Protein AF-A0A9D7U5E5-F1 (afdb_monomer_lite)

Sequence (148 aa):
MKTIIEINSKIRENYKTVDAVDGIAKMYFNAHEKKNQLGIYARNKIEPFLPDDNYDIQVAHIINGGRANNDSKFGEMTFTVEMIVISKFVKFYHILDLLNRMNIKAQEFDYNTQSVLKKIGAIEDYPELEAYSISYQFTARPGDFKNC

Secondary structure (DSSP, 8-state):
-HHHHHHHHHHHHHS-EEEEEEEEEEEEEETTTTEEEEEEEETTEEEE----SS-SEEEEEEEEEEEESSS-TTS-EEEEEEEEEEESS--HHHHHHHHHHTT--EEEEE--HHHHHHHHT--S--TT-EEEEEEEEEEE-GGGGTT-

Foldseek 3Di:
DVVLVVLVVLCVVPWFEDELPVFAWDWDQDPVVRDIAIFRDDPNDTDQPADDDPIQKYKHKHFPDWDFPDPDPFGKTKTKIKMKMKGQPDDPVNSVVSCVVVVWDKDWDFFPQVVSCVVRPNDDDDPRMTIGIMITIDIDTPVVPVVD

Structure (mmCIF, N/CA/C/O backbone):
data_AF-A0A9D7U5E5-F1
#
_entry.id   AF-A0A9D7U5E5-F1
#
loop_
_atom_site.group_PDB
_atom_site.id
_atom_site.type_symbol
_atom_site.label_atom_id
_atom_site.label_alt_id
_atom_site.label_comp_id
_atom_site.label_asym_id
_atom_site.label_entity_id
_atom_s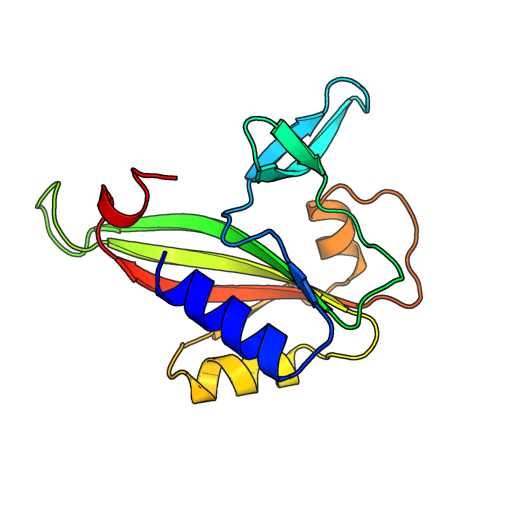ite.label_seq_id
_atom_site.pdbx_PDB_ins_code
_atom_site.Cartn_x
_atom_site.Cartn_y
_atom_site.Cartn_z
_atom_site.occupancy
_atom_site.B_iso_or_equiv
_atom_site.auth_seq_id
_atom_site.auth_comp_id
_atom_site.auth_asym_id
_atom_site.auth_atom_id
_atom_site.pdbx_PDB_model_num
ATOM 1 N N . MET A 1 1 ? 7.780 -6.889 -10.261 1.00 68.94 1 MET A N 1
ATOM 2 C CA . MET A 1 1 ? 6.392 -7.353 -10.037 1.00 68.94 1 MET A CA 1
ATOM 3 C C . MET A 1 1 ? 6.289 -8.563 -9.105 1.00 68.94 1 MET A C 1
ATOM 5 O O . MET A 1 1 ? 5.481 -8.515 -8.191 1.00 68.94 1 MET A O 1
ATOM 9 N N . LYS A 1 2 ? 7.114 -9.614 -9.272 1.00 77.00 2 LYS A N 1
ATOM 10 C CA . LYS A 1 2 ? 7.060 -10.845 -8.452 1.00 77.00 2 LYS A CA 1
ATOM 11 C C . LYS A 1 2 ? 6.958 -10.596 -6.936 1.00 77.00 2 LYS A C 1
ATOM 13 O O . LYS A 1 2 ? 6.069 -11.145 -6.307 1.00 77.00 2 LYS A O 1
ATOM 18 N N . THR A 1 3 ? 7.775 -9.697 -6.383 1.00 83.94 3 THR A N 1
ATOM 19 C CA . THR A 1 3 ? 7.733 -9.345 -4.952 1.00 83.94 3 THR A CA 1
ATOM 20 C C . THR A 1 3 ? 6.408 -8.708 -4.517 1.00 83.94 3 THR A C 1
ATOM 22 O O . THR A 1 3 ? 5.904 -9.044 -3.457 1.00 83.94 3 THR A O 1
ATOM 25 N N . ILE A 1 4 ? 5.811 -7.823 -5.327 1.00 85.19 4 ILE A N 1
ATOM 26 C CA . ILE A 1 4 ? 4.497 -7.212 -5.031 1.00 85.19 4 ILE A CA 1
ATOM 27 C C . ILE A 1 4 ? 3.405 -8.291 -5.009 1.00 85.19 4 ILE A C 1
ATOM 29 O O . ILE A 1 4 ? 2.617 -8.349 -4.070 1.00 85.19 4 ILE A O 1
ATOM 33 N N . ILE A 1 5 ? 3.407 -9.184 -6.006 1.00 84.12 5 ILE A N 1
ATOM 34 C CA . ILE A 1 5 ? 2.459 -10.308 -6.091 1.00 84.12 5 ILE A CA 1
ATOM 35 C C . ILE A 1 5 ? 2.616 -11.237 -4.878 1.00 84.12 5 ILE A C 1
ATOM 37 O O . ILE A 1 5 ? 1.625 -11.634 -4.269 1.00 84.12 5 ILE A O 1
ATOM 41 N N . GLU A 1 6 ? 3.854 -11.557 -4.491 1.00 87.06 6 GLU A N 1
ATOM 42 C CA . GLU A 1 6 ? 4.147 -12.380 -3.313 1.00 87.06 6 GLU A CA 1
ATOM 43 C C . GLU A 1 6 ? 3.669 -11.717 -2.014 1.00 87.06 6 GLU A C 1
ATOM 45 O O . GLU A 1 6 ? 3.078 -12.401 -1.177 1.00 87.06 6 GLU A O 1
ATOM 50 N N . ILE A 1 7 ? 3.860 -10.400 -1.854 1.00 89.31 7 ILE A N 1
ATOM 51 C CA . ILE A 1 7 ? 3.348 -9.650 -0.694 1.00 89.31 7 ILE A CA 1
ATOM 52 C C . ILE A 1 7 ? 1.821 -9.743 -0.657 1.00 89.31 7 ILE A C 1
ATOM 54 O O . ILE A 1 7 ? 1.264 -10.177 0.349 1.00 89.31 7 ILE A O 1
ATOM 58 N N . ASN A 1 8 ? 1.139 -9.420 -1.760 1.00 88.31 8 ASN A N 1
ATOM 59 C CA . ASN A 1 8 ? -0.324 -9.481 -1.827 1.00 88.31 8 ASN A CA 1
ATOM 60 C C . ASN A 1 8 ? -0.855 -10.896 -1.561 1.00 88.31 8 ASN A C 1
ATOM 62 O O . ASN A 1 8 ? -1.877 -11.061 -0.898 1.00 88.31 8 ASN A O 1
ATOM 66 N N . SER A 1 9 ? -0.166 -11.935 -2.046 1.00 87.06 9 SER A N 1
ATOM 67 C CA . SER A 1 9 ? -0.506 -13.331 -1.744 1.00 87.06 9 SER A CA 1
ATOM 68 C C . SER A 1 9 ? -0.386 -13.626 -0.251 1.00 87.06 9 SER A C 1
ATOM 70 O O . SER A 1 9 ? -1.285 -14.227 0.330 1.00 87.06 9 SER A O 1
ATOM 72 N N . LYS A 1 10 ? 0.692 -13.180 0.403 1.00 89.94 10 LYS A N 1
ATOM 73 C CA . LYS A 1 10 ? 0.886 -13.415 1.838 1.00 89.94 10 LYS A CA 1
ATOM 74 C C . LYS A 1 10 ? -0.107 -12.656 2.704 1.00 89.94 10 LYS A C 1
ATOM 76 O O . LYS A 1 10 ? -0.564 -13.201 3.704 1.00 89.94 10 LYS A O 1
ATOM 81 N N . ILE A 1 11 ? -0.493 -11.446 2.317 1.00 89.31 11 ILE A N 1
ATOM 82 C CA . ILE A 1 11 ? -1.540 -10.700 3.023 1.00 89.31 11 ILE A CA 1
ATOM 83 C C . ILE A 1 11 ? -2.887 -11.432 2.886 1.00 89.31 11 ILE A C 1
ATOM 85 O O . ILE A 1 11 ? -3.565 -11.625 3.892 1.00 89.31 11 ILE A O 1
ATOM 89 N N . ARG A 1 12 ? -3.218 -11.950 1.693 1.00 87.19 12 ARG A N 1
ATOM 90 C CA . ARG A 1 12 ? -4.419 -12.776 1.438 1.00 87.19 12 ARG A CA 1
ATOM 91 C C . ARG A 1 12 ? -4.483 -14.070 2.242 1.00 87.19 12 ARG A C 1
ATOM 93 O O . ARG A 1 12 ? -5.566 -14.511 2.606 1.00 87.19 12 ARG A O 1
ATOM 100 N N . GLU A 1 13 ? -3.339 -14.684 2.520 1.00 88.81 13 GLU A N 1
ATOM 101 C CA . GLU A 1 13 ? -3.275 -15.876 3.374 1.00 88.81 13 GLU A CA 1
ATOM 102 C C . GLU A 1 13 ? -3.608 -15.570 4.847 1.00 88.81 13 GLU A C 1
ATOM 104 O O . GLU A 1 13 ? -4.012 -16.477 5.571 1.00 88.81 13 GLU A O 1
ATOM 109 N N . ASN A 1 14 ? -3.432 -14.321 5.300 1.00 86.94 14 ASN A N 1
ATOM 110 C CA . ASN A 1 14 ? -3.569 -13.938 6.712 1.00 86.94 14 ASN A CA 1
ATOM 111 C C . ASN A 1 14 ? -4.822 -13.098 7.012 1.00 86.94 14 ASN A C 1
ATOM 113 O O . ASN A 1 14 ? -5.255 -13.069 8.163 1.00 86.94 14 ASN A O 1
ATOM 117 N N . TYR A 1 15 ? -5.398 -12.417 6.016 1.00 85.88 15 TYR A N 1
ATOM 118 C CA . TYR A 1 15 ? -6.470 -11.434 6.205 1.00 85.88 15 TYR A CA 1
ATOM 119 C C . TYR A 1 15 ? -7.495 -11.481 5.069 1.00 85.88 15 TYR A C 1
ATOM 121 O O . TYR A 1 15 ? -7.162 -11.827 3.935 1.00 85.88 15 TYR A O 1
ATOM 129 N N . LYS A 1 16 ? -8.738 -11.056 5.335 1.00 82.94 16 LYS A N 1
ATOM 130 C CA . LYS A 1 16 ? -9.715 -10.802 4.271 1.00 82.94 16 LYS A CA 1
ATOM 131 C C . LYS A 1 16 ? -9.347 -9.499 3.559 1.00 82.94 16 LYS A C 1
ATOM 133 O O . LYS A 1 16 ? -9.502 -8.416 4.126 1.00 82.94 16 LYS A O 1
ATOM 138 N N . THR A 1 17 ? -8.867 -9.596 2.321 1.00 71.38 17 THR A N 1
ATOM 139 C CA . THR A 1 17 ? -8.345 -8.440 1.580 1.00 71.38 17 THR A CA 1
ATOM 140 C C . THR A 1 17 ? -9.270 -7.960 0.468 1.00 71.38 17 THR A C 1
ATOM 142 O O . THR A 1 17 ? -9.871 -8.772 -0.235 1.00 71.38 17 THR A O 1
ATOM 145 N N . VAL A 1 18 ? -9.262 -6.653 0.219 1.00 68.06 18 VAL A N 1
ATOM 146 C CA . VAL A 1 18 ? -9.583 -6.075 -1.094 1.00 68.06 18 VAL A CA 1
ATOM 147 C C . VAL A 1 18 ? -8.295 -5.413 -1.568 1.00 68.06 18 VAL A C 1
ATOM 149 O O . VAL A 1 18 ? -7.901 -4.377 -1.056 1.00 68.06 18 VAL A O 1
ATOM 152 N N . ASP A 1 19 ? -7.534 -6.049 -2.447 1.00 63.19 19 ASP A N 1
ATOM 153 C CA . ASP A 1 19 ? -6.299 -5.465 -2.962 1.00 63.19 19 ASP A CA 1
ATOM 154 C C . ASP A 1 19 ? -6.499 -4.869 -4.354 1.00 63.19 19 ASP A C 1
ATOM 156 O O . ASP A 1 19 ? -7.391 -5.242 -5.121 1.00 63.19 19 ASP A O 1
ATOM 160 N N . ALA A 1 20 ? -5.619 -3.929 -4.692 1.00 56.06 20 ALA A N 1
ATOM 161 C CA . ALA A 1 20 ? -5.346 -3.583 -6.073 1.00 56.06 20 ALA A CA 1
ATOM 162 C C . ALA A 1 20 ? -4.805 -4.829 -6.793 1.00 56.06 20 ALA A C 1
ATOM 164 O O . ALA A 1 20 ? -3.605 -5.090 -6.737 1.00 56.06 20 ALA A O 1
ATOM 165 N N . VAL A 1 21 ? -5.696 -5.614 -7.407 1.00 53.66 21 VAL A N 1
ATOM 166 C CA . VAL A 1 21 ? -5.410 -6.847 -8.166 1.00 53.66 21 VAL A CA 1
ATOM 167 C C . VAL A 1 21 ? -4.065 -6.753 -8.889 1.00 53.66 21 VAL A C 1
ATOM 169 O O . VAL A 1 21 ? -3.965 -6.011 -9.860 1.00 53.66 21 VAL A O 1
ATOM 172 N N . ASP A 1 22 ? -3.045 -7.465 -8.391 1.00 55.81 22 ASP A N 1
ATOM 173 C CA . ASP A 1 22 ? -1.677 -7.590 -8.937 1.00 55.81 22 ASP A CA 1
ATOM 174 C C . ASP A 1 22 ? -1.029 -6.288 -9.491 1.00 55.81 22 ASP A C 1
ATOM 176 O O . ASP A 1 22 ? -0.075 -6.335 -10.273 1.00 55.81 22 ASP A O 1
ATOM 180 N N . GLY A 1 23 ? -1.536 -5.114 -9.099 1.00 61.56 23 GLY A N 1
ATOM 181 C CA . GLY A 1 23 ? -1.400 -3.871 -9.855 1.00 61.56 23 GLY A CA 1
ATOM 182 C C . GLY A 1 23 ? -0.643 -2.783 -9.101 1.00 61.56 23 GLY A C 1
ATOM 183 O O . GLY A 1 23 ? -0.684 -2.689 -7.876 1.00 61.56 23 GLY A O 1
ATOM 184 N N . ILE A 1 24 ? 0.050 -1.925 -9.853 1.00 76.56 24 ILE A N 1
ATOM 185 C CA . ILE A 1 24 ? 0.733 -0.742 -9.316 1.00 76.56 24 ILE A CA 1
ATOM 186 C C . ILE A 1 24 ? -0.235 0.439 -9.367 1.00 76.56 24 ILE A C 1
ATOM 188 O O . ILE A 1 24 ? -0.741 0.796 -10.433 1.00 76.56 24 ILE A O 1
ATOM 192 N N . ALA A 1 25 ? -0.456 1.071 -8.222 1.00 85.38 25 ALA A N 1
ATOM 193 C CA . ALA A 1 25 ? -1.260 2.271 -8.117 1.00 85.38 25 ALA A CA 1
ATOM 194 C C . ALA A 1 25 ? -0.467 3.509 -8.568 1.00 85.38 25 ALA A C 1
ATOM 196 O O . ALA A 1 25 ? 0.748 3.610 -8.367 1.00 85.38 25 ALA A O 1
ATOM 197 N N . LYS A 1 26 ? -1.161 4.484 -9.162 1.00 86.00 26 LYS A N 1
ATOM 198 C CA . LYS A 1 26 ? -0.607 5.823 -9.420 1.00 86.00 26 LYS A CA 1
ATOM 199 C C . LYS A 1 26 ? -1.624 6.897 -9.099 1.00 86.00 26 LYS A C 1
ATOM 201 O O . LYS A 1 26 ? -2.829 6.692 -9.213 1.00 86.00 26 LYS A O 1
ATOM 206 N N . MET A 1 27 ? -1.104 8.072 -8.774 1.00 86.25 27 MET A N 1
ATOM 207 C CA . MET A 1 27 ? -1.917 9.275 -8.712 1.00 86.25 27 MET A CA 1
ATOM 208 C C . MET A 1 27 ? -2.407 9.646 -10.113 1.00 86.25 27 MET A C 1
ATOM 210 O O . MET A 1 27 ? -1.635 9.630 -11.075 1.00 86.25 27 MET A O 1
ATOM 214 N N . TYR A 1 28 ? -3.680 10.003 -10.217 1.00 85.19 28 TYR A N 1
ATOM 215 C CA . TYR A 1 28 ? -4.287 10.558 -11.421 1.00 85.19 28 TYR A CA 1
ATOM 216 C C . TYR A 1 28 ? -5.198 11.729 -11.048 1.00 85.19 28 TYR A C 1
ATOM 218 O O . TYR A 1 28 ? -5.661 11.836 -9.912 1.00 85.19 28 TYR A O 1
ATOM 226 N N . PHE A 1 29 ? -5.452 12.617 -12.007 1.00 85.31 29 PHE A N 1
ATOM 227 C CA . PHE A 1 29 ? -6.403 13.706 -11.822 1.00 85.31 29 PHE A CA 1
ATOM 228 C C . PHE A 1 29 ? -7.804 13.236 -12.221 1.00 85.31 29 PHE A C 1
ATOM 230 O O . PHE A 1 29 ? -8.060 12.954 -13.394 1.00 85.31 29 PHE A O 1
ATOM 237 N N . ASN A 1 30 ? -8.717 13.165 -11.256 1.00 83.69 30 ASN A N 1
ATOM 238 C CA . ASN A 1 30 ? -10.125 12.917 -11.521 1.00 83.69 30 ASN A CA 1
ATOM 239 C C . ASN A 1 30 ? -10.780 14.232 -11.962 1.00 83.69 30 ASN A C 1
ATOM 241 O O . ASN A 1 30 ? -11.017 15.128 -11.152 1.00 83.69 30 ASN A O 1
ATOM 245 N N . ALA A 1 31 ? -11.079 14.349 -13.257 1.00 84.38 31 ALA A N 1
ATOM 246 C CA . ALA A 1 31 ? -11.680 15.553 -13.827 1.00 84.38 31 ALA A CA 1
ATOM 247 C C . ALA A 1 31 ? -13.115 15.816 -13.335 1.00 84.38 31 ALA A C 1
ATOM 249 O O . ALA A 1 31 ? -13.537 16.972 -13.304 1.00 84.38 31 ALA A O 1
ATOM 250 N N . HIS A 1 32 ? -13.851 14.771 -12.942 1.00 83.75 32 HIS A N 1
ATOM 251 C CA . HIS A 1 32 ? -15.212 14.904 -12.424 1.00 83.75 32 HIS A CA 1
ATOM 252 C C . HIS A 1 32 ? -15.205 15.528 -11.026 1.00 83.75 32 HIS A C 1
ATOM 254 O O . HIS A 1 32 ? -15.902 16.508 -10.776 1.00 83.75 32 HIS A O 1
ATOM 260 N N . GLU A 1 33 ? -14.345 15.016 -10.146 1.00 82.25 33 GLU A N 1
ATOM 261 C CA . GLU A 1 33 ? -14.217 15.499 -8.767 1.00 82.25 33 GLU A CA 1
ATOM 262 C C . GLU A 1 33 ? -13.217 16.661 -8.619 1.00 82.25 33 GLU A C 1
ATOM 264 O O . GLU A 1 33 ? -13.077 17.231 -7.539 1.00 82.25 33 GLU A O 1
ATOM 269 N N . LYS A 1 34 ? -12.520 17.026 -9.705 1.00 86.31 34 LYS A N 1
ATOM 270 C CA . LYS A 1 34 ? -11.502 18.090 -9.787 1.00 86.31 34 LYS A CA 1
ATOM 271 C C . LYS A 1 34 ? -10.391 17.974 -8.733 1.00 86.31 34 LYS A C 1
ATOM 273 O O . LYS A 1 34 ? -9.919 18.983 -8.209 1.00 86.31 34 LYS A O 1
ATOM 278 N N . LYS A 1 35 ? -9.942 16.752 -8.443 1.00 84.38 35 LYS A N 1
ATOM 279 C CA . LYS A 1 35 ? -8.872 16.474 -7.470 1.00 84.38 35 LYS A CA 1
ATOM 280 C C . LYS A 1 35 ? -7.964 15.335 -7.923 1.00 84.38 35 LYS A C 1
ATOM 282 O O . LYS A 1 35 ? -8.334 14.524 -8.769 1.00 84.38 35 LYS A O 1
ATOM 287 N N . ASN A 1 36 ? -6.774 15.272 -7.332 1.00 85.56 36 ASN A N 1
ATOM 288 C CA . ASN A 1 36 ? -5.885 14.124 -7.485 1.00 85.56 36 ASN A CA 1
ATOM 289 C C . ASN A 1 36 ? -6.348 12.980 -6.580 1.00 85.56 36 ASN A C 1
ATOM 291 O O . ASN A 1 36 ? -6.693 13.212 -5.422 1.00 85.56 36 ASN A O 1
ATOM 295 N N . GLN A 1 37 ? -6.336 11.760 -7.106 1.00 89.12 37 GLN A N 1
ATOM 296 C CA . GLN A 1 37 ? -6.693 10.545 -6.379 1.00 89.12 37 GLN A CA 1
ATOM 297 C C . GLN A 1 37 ? -5.709 9.434 -6.693 1.00 89.12 37 GLN A C 1
ATOM 299 O O . GLN A 1 37 ? -5.117 9.407 -7.777 1.00 89.12 37 GLN A O 1
ATOM 304 N N . LEU A 1 38 ? -5.555 8.503 -5.755 1.00 88.75 38 LEU A N 1
ATOM 305 C CA . LEU A 1 38 ? -4.875 7.256 -6.048 1.00 88.75 38 LEU A CA 1
ATOM 306 C C . LEU A 1 38 ? -5.810 6.375 -6.879 1.00 88.75 38 LEU A C 1
ATOM 308 O O . LEU A 1 38 ? -6.988 6.227 -6.558 1.00 88.75 38 LEU A O 1
ATOM 312 N N . GLY A 1 39 ? -5.293 5.823 -7.971 1.00 86.19 39 GLY A N 1
ATOM 313 C CA . GLY A 1 39 ? -6.043 4.960 -8.870 1.00 86.19 39 GLY A CA 1
ATOM 314 C C . GLY A 1 39 ? -5.318 3.654 -9.141 1.00 86.19 39 GLY A C 1
ATOM 315 O O . GLY A 1 39 ? -4.086 3.619 -9.238 1.00 86.19 39 GLY A O 1
ATOM 316 N N . ILE A 1 40 ? -6.101 2.592 -9.293 1.00 83.12 40 ILE A N 1
ATOM 317 C CA . ILE A 1 40 ? -5.644 1.264 -9.687 1.00 83.12 40 ILE A CA 1
ATOM 318 C C . ILE A 1 40 ? -5.987 1.069 -11.159 1.00 83.12 40 ILE A C 1
ATOM 320 O O . ILE A 1 40 ? -7.125 1.280 -11.580 1.00 83.12 40 ILE A O 1
ATOM 324 N N . TYR A 1 41 ? -4.992 0.674 -11.950 1.00 75.19 41 TYR A N 1
ATOM 325 C CA . TYR A 1 41 ? -5.189 0.357 -13.359 1.00 75.19 41 TYR A CA 1
ATOM 326 C C . TYR A 1 41 ? -5.664 -1.086 -13.475 1.00 75.19 41 TY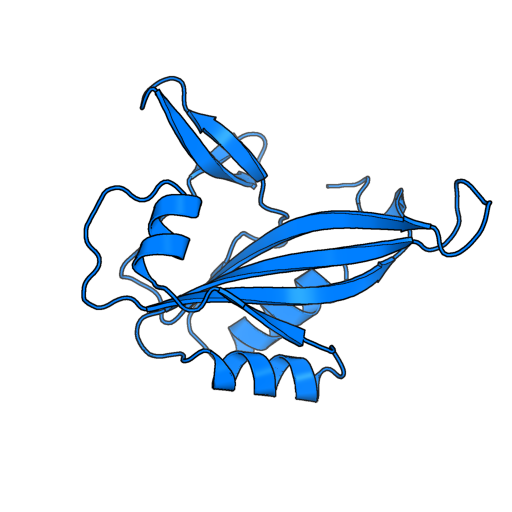R A C 1
ATOM 328 O O . TYR A 1 41 ? -4.896 -2.015 -13.242 1.00 75.19 41 TYR A O 1
ATOM 336 N N . ALA A 1 42 ? -6.922 -1.270 -13.859 1.00 70.00 42 ALA A N 1
ATOM 337 C CA . ALA A 1 42 ? -7.501 -2.583 -14.096 1.00 70.00 42 ALA A CA 1
ATOM 338 C C . ALA A 1 42 ? -8.370 -2.545 -15.355 1.00 70.00 42 ALA A C 1
ATOM 340 O O . ALA A 1 42 ? -9.191 -1.649 -15.539 1.00 70.00 42 ALA A O 1
ATOM 341 N N . ARG A 1 43 ? -8.202 -3.533 -16.245 1.00 67.44 43 ARG A N 1
ATOM 342 C CA . ARG A 1 43 ? -9.074 -3.737 -17.423 1.00 67.44 43 ARG A CA 1
ATOM 343 C C . ARG A 1 43 ? -9.276 -2.467 -18.277 1.00 67.44 43 ARG A C 1
ATOM 345 O O . ARG A 1 43 ? -10.395 -2.168 -18.692 1.00 67.44 43 ARG A O 1
ATOM 352 N N . ASN A 1 44 ? -8.198 -1.724 -18.543 1.00 70.31 44 ASN A N 1
ATOM 353 C CA . ASN A 1 44 ? -8.199 -0.455 -19.294 1.00 70.31 44 ASN A CA 1
ATOM 354 C C . ASN A 1 44 ? -9.016 0.685 -18.657 1.00 70.31 44 ASN A C 1
ATOM 356 O O . ASN A 1 44 ? -9.400 1.632 -19.344 1.00 70.31 44 ASN A O 1
ATOM 360 N N . LYS A 1 45 ? -9.285 0.613 -17.352 1.00 75.75 45 LYS A N 1
ATOM 361 C CA . LYS A 1 45 ? -9.917 1.677 -16.570 1.00 75.75 45 LYS A CA 1
ATOM 362 C C . LYS A 1 45 ? -9.064 1.999 -15.348 1.00 75.75 45 LYS A C 1
ATOM 364 O O . LYS A 1 45 ? -8.291 1.166 -14.880 1.00 75.75 45 LYS A O 1
ATOM 369 N N . ILE A 1 46 ? -9.197 3.233 -14.871 1.00 79.25 46 ILE A N 1
ATOM 370 C CA . ILE A 1 46 ? -8.637 3.658 -13.591 1.00 79.25 46 ILE A CA 1
ATOM 371 C C . ILE A 1 46 ? -9.787 3.650 -12.593 1.00 79.25 46 ILE A C 1
ATOM 373 O O . ILE A 1 46 ? -10.748 4.399 -12.762 1.00 79.25 46 ILE A O 1
ATOM 377 N N . GLU A 1 47 ? -9.688 2.796 -11.582 1.00 82.38 47 GLU A N 1
ATOM 378 C CA . GLU A 1 47 ? -10.638 2.750 -10.473 1.00 82.38 47 GLU A CA 1
ATOM 379 C C . GLU A 1 47 ? -10.032 3.488 -9.268 1.00 82.38 47 GLU A C 1
ATOM 381 O O . GLU A 1 47 ? -8.860 3.257 -8.951 1.00 82.38 47 GLU A O 1
ATOM 386 N N . PRO A 1 48 ? -10.766 4.413 -8.618 1.00 83.00 48 PRO A N 1
ATOM 387 C CA . PRO A 1 48 ? -10.289 5.073 -7.407 1.00 83.00 48 PRO A CA 1
ATOM 388 C C . PRO A 1 48 ? -9.945 4.050 -6.317 1.00 83.00 48 PRO A C 1
ATOM 390 O O . PRO A 1 48 ? -10.737 3.155 -6.036 1.00 83.00 48 PRO A O 1
ATOM 393 N N . PHE A 1 49 ? -8.791 4.209 -5.670 1.00 86.19 49 PHE A N 1
ATOM 394 C CA . PHE A 1 49 ? -8.472 3.474 -4.450 1.00 86.19 49 PHE A CA 1
ATOM 395 C C . PHE A 1 49 ? -9.066 4.221 -3.261 1.00 86.19 49 PHE A C 1
ATOM 397 O O . PHE A 1 49 ? -8.488 5.191 -2.766 1.00 86.19 49 PHE A O 1
ATOM 404 N N . LEU A 1 50 ? -10.258 3.795 -2.857 1.00 80.38 50 LEU A N 1
ATOM 405 C CA . LEU A 1 50 ? -10.997 4.357 -1.736 1.00 80.38 50 LEU A CA 1
ATOM 406 C C . LEU A 1 50 ? -11.191 3.293 -0.656 1.00 80.38 50 LEU A C 1
ATOM 408 O O . LEU A 1 50 ? -11.301 2.108 -0.994 1.00 80.38 50 LEU A O 1
ATOM 412 N N . PRO A 1 51 ? -11.276 3.713 0.617 1.00 79.56 51 PRO A N 1
ATOM 413 C CA . PRO A 1 51 ? -11.684 2.811 1.669 1.00 79.56 51 PRO A CA 1
ATOM 414 C C . PRO A 1 51 ? -13.062 2.204 1.389 1.00 79.56 51 PRO A C 1
ATOM 416 O O . PRO A 1 51 ? -13.970 2.879 0.917 1.00 79.56 51 PRO A O 1
ATOM 419 N N . ASP A 1 52 ? -13.211 0.931 1.705 1.00 76.56 52 ASP A N 1
ATOM 420 C CA . ASP A 1 52 ? -14.447 0.148 1.647 1.00 76.56 52 ASP A CA 1
ATOM 421 C C . ASP A 1 52 ? -14.623 -0.571 3.006 1.00 76.56 52 ASP A C 1
ATOM 423 O O . ASP A 1 52 ? -13.706 -0.751 3.804 1.00 76.56 52 ASP A O 1
ATOM 427 N N . ASP A 1 53 ? -15.847 -0.857 3.397 1.00 68.75 53 ASP A N 1
ATOM 428 C CA . ASP A 1 53 ? -16.157 -1.361 4.728 1.00 68.75 53 ASP A CA 1
ATOM 429 C C . ASP A 1 53 ? -16.166 -2.896 4.808 1.00 68.75 53 ASP A C 1
ATOM 431 O O . ASP A 1 53 ? -16.259 -3.451 5.908 1.00 68.75 53 ASP A O 1
ATOM 435 N N . ASN A 1 54 ? -16.009 -3.598 3.683 1.00 76.69 54 ASN A N 1
ATOM 436 C CA . ASN A 1 54 ? -16.190 -5.048 3.592 1.00 76.69 54 ASN A CA 1
ATOM 437 C C . ASN A 1 54 ? -14.921 -5.889 3.812 1.00 76.69 54 ASN A C 1
ATOM 439 O O . ASN A 1 54 ? -14.996 -7.123 3.727 1.00 76.69 54 ASN A O 1
ATOM 443 N N . TYR A 1 55 ? -13.774 -5.279 4.111 1.00 74.19 55 TYR A N 1
ATOM 444 C CA . TYR A 1 55 ? -12.484 -5.964 4.270 1.00 74.19 55 TYR A CA 1
ATOM 445 C C . TYR A 1 55 ? -11.840 -5.753 5.643 1.00 74.19 55 TYR A C 1
ATOM 447 O O . TYR A 1 55 ? -12.147 -4.803 6.364 1.00 74.19 55 TYR A O 1
ATOM 455 N N . ASP A 1 56 ? -10.885 -6.628 5.967 1.00 81.62 56 ASP A N 1
ATOM 456 C CA . ASP A 1 56 ? -10.001 -6.457 7.124 1.00 81.62 56 ASP A CA 1
ATOM 457 C C . ASP A 1 56 ? -8.847 -5.510 6.779 1.00 81.62 56 ASP A C 1
ATOM 459 O O . ASP A 1 56 ? -8.455 -4.675 7.598 1.00 81.62 56 ASP A O 1
ATOM 463 N N . ILE A 1 57 ? -8.327 -5.635 5.549 1.00 87.31 57 ILE A N 1
ATOM 464 C CA . ILE A 1 57 ? -7.237 -4.819 5.010 1.00 87.31 57 ILE A CA 1
ATOM 465 C C . ILE A 1 57 ? -7.370 -4.556 3.496 1.00 87.31 57 ILE A C 1
ATOM 467 O O . ILE A 1 57 ? -7.705 -5.442 2.710 1.00 87.31 57 ILE A O 1
ATOM 471 N N . GLN A 1 58 ? -7.041 -3.336 3.083 1.00 87.94 58 GLN A N 1
ATOM 472 C CA . GLN A 1 58 ? -6.811 -2.914 1.705 1.00 87.94 58 GLN A CA 1
ATOM 473 C C . GLN A 1 58 ? -5.359 -2.497 1.526 1.00 87.94 58 GLN A C 1
ATOM 475 O O . GLN A 1 58 ? -4.782 -1.838 2.395 1.00 87.94 58 GLN A O 1
ATOM 480 N N . VAL A 1 59 ? -4.782 -2.842 0.375 1.00 89.19 59 VAL A N 1
ATOM 481 C CA . VAL A 1 59 ? -3.386 -2.529 0.063 1.00 89.19 59 VAL A CA 1
ATOM 482 C C . VAL A 1 59 ? -3.242 -2.032 -1.371 1.00 89.19 59 VAL A C 1
ATOM 484 O O . VAL A 1 59 ? -3.796 -2.616 -2.305 1.00 89.19 59 VAL A O 1
ATOM 487 N N . ALA A 1 60 ? -2.447 -0.976 -1.539 1.00 89.81 60 ALA A N 1
ATOM 488 C CA . ALA A 1 60 ? -2.012 -0.458 -2.830 1.00 89.81 60 ALA A CA 1
ATOM 489 C C . ALA A 1 60 ? -0.500 -0.197 -2.826 1.00 89.81 60 ALA A C 1
ATOM 491 O O . ALA A 1 60 ? 0.062 0.240 -1.824 1.00 89.81 60 ALA A O 1
ATOM 492 N N . HIS A 1 61 ? 0.158 -0.423 -3.966 1.00 89.38 61 HIS A N 1
ATOM 493 C CA . HIS A 1 61 ? 1.610 -0.269 -4.113 1.00 89.38 61 HIS A CA 1
ATOM 494 C C . HIS A 1 61 ? 1.941 0.825 -5.119 1.00 89.38 61 HIS A C 1
ATOM 496 O O . HIS A 1 61 ? 1.516 0.753 -6.269 1.00 89.38 61 HIS A O 1
ATOM 502 N N . ILE A 1 62 ? 2.735 1.811 -4.711 1.00 88.12 62 ILE A N 1
ATOM 503 C CA . ILE A 1 62 ? 3.165 2.942 -5.535 1.00 88.12 62 ILE A CA 1
ATOM 504 C C . ILE A 1 62 ? 4.671 2.836 -5.759 1.00 88.12 62 ILE A C 1
ATOM 506 O O . ILE A 1 62 ? 5.459 2.861 -4.815 1.00 88.12 62 ILE A O 1
ATOM 510 N N . ILE A 1 63 ? 5.099 2.746 -7.019 1.00 86.62 63 ILE A N 1
ATOM 511 C CA . ILE A 1 63 ? 6.528 2.766 -7.353 1.00 86.62 63 ILE A CA 1
ATOM 512 C C . ILE A 1 63 ? 6.999 4.220 -7.433 1.00 86.62 63 ILE A C 1
ATOM 514 O O . ILE A 1 63 ? 6.669 4.929 -8.382 1.00 86.62 63 ILE A O 1
ATOM 518 N N . ASN A 1 64 ? 7.805 4.642 -6.456 1.00 78.94 64 ASN A N 1
ATOM 519 C CA . ASN A 1 64 ? 8.287 6.023 -6.324 1.00 78.94 64 ASN A CA 1
ATOM 520 C C . ASN A 1 64 ? 9.620 6.281 -7.050 1.00 78.94 64 ASN A C 1
ATOM 522 O O . ASN A 1 64 ? 10.064 7.422 -7.154 1.00 78.94 64 ASN A O 1
ATOM 526 N N . GLY A 1 65 ? 10.266 5.241 -7.582 1.00 68.75 65 GLY A N 1
ATOM 527 C CA . GLY A 1 65 ? 11.467 5.381 -8.401 1.00 68.75 65 GLY A CA 1
ATOM 528 C C . GLY A 1 65 ? 12.259 4.087 -8.520 1.00 68.75 65 GLY A C 1
ATOM 529 O O . GLY A 1 65 ? 11.968 3.104 -7.839 1.00 68.75 65 GLY A O 1
ATOM 530 N N . GLY A 1 66 ? 13.273 4.098 -9.384 1.00 66.88 66 GLY A N 1
ATOM 531 C CA . GLY A 1 66 ? 14.214 2.996 -9.540 1.00 66.88 66 GLY A CA 1
ATOM 532 C C . GLY A 1 66 ? 15.629 3.521 -9.750 1.00 66.88 66 GLY A C 1
ATOM 533 O O . GLY A 1 66 ? 15.852 4.359 -10.625 1.00 66.88 66 GLY A O 1
ATOM 534 N N . ARG A 1 67 ? 16.586 3.043 -8.954 1.00 66.62 67 ARG A N 1
ATOM 535 C CA . ARG A 1 67 ? 18.009 3.337 -9.146 1.00 66.62 67 ARG A CA 1
ATOM 536 C C . ARG A 1 67 ? 18.647 2.178 -9.896 1.00 66.62 67 ARG A C 1
ATOM 538 O O . ARG A 1 67 ? 18.538 1.032 -9.466 1.00 66.62 67 ARG A O 1
ATOM 545 N N . ALA A 1 68 ? 19.294 2.475 -11.019 1.00 65.94 68 ALA A N 1
ATOM 546 C CA . ALA A 1 68 ? 20.083 1.478 -11.724 1.00 65.94 68 ALA A CA 1
ATOM 547 C C . ALA A 1 68 ? 21.280 1.081 -10.856 1.00 65.94 68 ALA A C 1
ATOM 549 O O . ALA A 1 68 ? 21.992 1.948 -10.343 1.00 65.94 68 ALA A O 1
ATOM 550 N N . ASN A 1 69 ? 21.488 -0.222 -10.690 1.00 65.12 69 ASN A N 1
ATOM 551 C CA . ASN A 1 69 ? 22.638 -0.731 -9.947 1.00 65.12 69 ASN A CA 1
ATOM 552 C C . ASN A 1 69 ? 23.919 -0.710 -10.813 1.00 65.12 69 ASN A C 1
ATOM 554 O O . ASN A 1 69 ? 25.021 -0.867 -10.289 1.00 65.12 69 ASN A O 1
ATOM 558 N N . ASN A 1 70 ? 23.783 -0.500 -12.133 1.00 63.66 70 ASN A N 1
ATOM 559 C CA . ASN A 1 70 ? 24.850 -0.561 -13.135 1.00 63.66 70 ASN A CA 1
ATOM 560 C C . ASN A 1 70 ? 24.552 0.430 -14.290 1.00 63.66 70 ASN A C 1
ATOM 562 O O . ASN A 1 70 ? 23.386 0.707 -14.562 1.00 63.66 70 ASN A O 1
ATOM 566 N N . ASP A 1 71 ? 25.562 0.854 -15.063 1.00 58.91 71 ASP A N 1
ATOM 567 C CA . ASP A 1 71 ? 25.412 1.733 -16.254 1.00 58.91 71 ASP A CA 1
ATOM 568 C C . ASP A 1 71 ? 24.685 1.080 -17.458 1.00 58.91 71 ASP A C 1
ATOM 570 O O . ASP A 1 71 ? 24.523 1.674 -18.527 1.00 58.91 71 ASP A O 1
ATOM 574 N N . SER A 1 72 ? 24.225 -0.164 -17.310 1.00 57.94 72 SER A N 1
ATOM 575 C CA . SER A 1 72 ? 23.494 -0.895 -18.345 1.00 57.94 72 SER A CA 1
ATOM 576 C C . SER A 1 72 ? 22.011 -0.515 -18.343 1.00 57.94 72 SER A C 1
ATOM 578 O O . SER A 1 72 ? 21.304 -0.755 -17.366 1.00 57.94 72 SER A O 1
ATOM 580 N N . LYS A 1 73 ? 21.497 -0.043 -19.490 1.00 56.75 73 LYS A N 1
ATOM 581 C CA . LYS A 1 73 ? 20.058 0.214 -19.736 1.00 56.75 73 LYS A CA 1
ATOM 582 C C . LYS A 1 73 ? 19.149 -1.020 -19.550 1.00 56.75 73 LYS A C 1
ATOM 584 O O . LYS A 1 73 ? 17.929 -0.876 -19.561 1.00 56.75 73 LYS A O 1
ATOM 589 N N . PHE A 1 74 ? 19.727 -2.213 -19.390 1.00 59.19 74 PHE A N 1
ATOM 590 C CA . PHE A 1 74 ? 19.030 -3.486 -19.166 1.00 59.19 74 PHE A CA 1
ATOM 591 C C . PHE A 1 74 ? 19.387 -4.138 -17.821 1.00 59.19 74 PHE A C 1
ATOM 593 O O . PHE A 1 74 ? 19.007 -5.282 -17.571 1.00 59.19 74 PHE A O 1
ATOM 600 N N . GLY A 1 75 ? 20.151 -3.434 -16.982 1.00 69.75 75 GLY A N 1
ATOM 601 C CA . GLY A 1 75 ? 20.548 -3.901 -15.664 1.00 69.75 75 GLY A CA 1
ATOM 602 C C . GLY A 1 75 ? 19.373 -3.987 -14.696 1.00 69.75 75 GLY A C 1
ATOM 603 O O . GLY A 1 75 ? 18.310 -3.395 -14.894 1.00 69.75 75 GLY A O 1
ATOM 604 N N . GLU A 1 76 ? 19.586 -4.745 -13.629 1.00 78.62 76 GLU A N 1
ATOM 605 C CA . GLU A 1 76 ? 18.691 -4.751 -12.485 1.00 78.62 76 GLU A CA 1
ATOM 606 C C . GLU A 1 76 ? 18.606 -3.352 -11.860 1.00 78.62 76 GLU A C 1
ATOM 608 O O . GLU A 1 76 ? 19.607 -2.647 -11.690 1.00 78.62 76 GLU A O 1
ATOM 613 N N . MET A 1 77 ? 17.383 -2.946 -11.536 1.00 81.56 77 MET A N 1
ATOM 614 C CA . MET A 1 77 ? 17.083 -1.685 -10.880 1.00 81.56 77 MET A CA 1
ATOM 615 C C . MET A 1 77 ? 16.520 -1.967 -9.494 1.00 81.56 77 MET A C 1
ATOM 617 O O . MET A 1 77 ? 15.656 -2.829 -9.326 1.00 81.56 77 MET A O 1
ATOM 621 N N . THR A 1 78 ? 16.999 -1.219 -8.507 1.00 85.19 78 THR A N 1
ATOM 622 C CA . THR A 1 78 ? 16.420 -1.215 -7.164 1.00 85.19 78 THR A CA 1
ATOM 623 C C . THR A 1 78 ? 15.255 -0.239 -7.156 1.00 85.19 78 THR A C 1
ATOM 625 O O . THR A 1 78 ? 15.463 0.966 -7.317 1.00 85.19 78 THR A O 1
ATOM 628 N N . PHE A 1 79 ? 14.039 -0.750 -6.993 1.00 85.62 79 PHE A N 1
ATOM 629 C CA . PHE A 1 79 ? 12.821 0.042 -6.899 1.00 85.62 79 PHE A CA 1
ATOM 630 C C . PHE A 1 79 ? 12.503 0.356 -5.445 1.00 85.62 79 PHE A C 1
ATOM 632 O O . PHE A 1 79 ? 12.532 -0.539 -4.603 1.00 85.62 79 PHE A O 1
ATOM 639 N N . THR A 1 80 ? 12.160 1.613 -5.173 1.00 89.06 80 THR A N 1
ATOM 640 C CA . THR A 1 80 ? 11.542 2.008 -3.904 1.00 89.06 80 THR A CA 1
ATOM 641 C C . THR A 1 80 ? 10.037 2.011 -4.094 1.00 89.06 80 THR A C 1
ATOM 643 O O . THR A 1 80 ? 9.523 2.680 -4.998 1.00 89.06 80 THR A O 1
ATOM 646 N N . VAL A 1 81 ? 9.341 1.270 -3.240 1.00 90.62 81 VAL A N 1
ATOM 647 C CA . VAL A 1 81 ? 7.890 1.149 -3.268 1.00 90.62 81 VAL A CA 1
ATOM 648 C C . VAL A 1 81 ? 7.312 1.649 -1.966 1.00 90.62 81 VAL A C 1
ATOM 650 O O . VAL A 1 81 ? 7.779 1.313 -0.882 1.00 90.62 81 VAL A O 1
ATOM 653 N N . GLU A 1 82 ? 6.285 2.466 -2.110 1.00 91.69 82 GLU A N 1
ATOM 654 C CA . GLU A 1 82 ? 5.422 2.870 -1.027 1.00 91.69 82 GLU A CA 1
ATOM 655 C C . GLU A 1 82 ? 4.158 2.016 -1.056 1.00 91.69 82 GLU A C 1
ATOM 657 O O . GLU A 1 82 ? 3.397 2.040 -2.023 1.00 91.69 82 GLU A O 1
ATOM 662 N N . MET A 1 83 ? 3.946 1.253 0.005 1.00 91.44 83 MET A N 1
ATOM 663 C CA . MET A 1 83 ? 2.742 0.476 0.225 1.00 91.44 83 MET A CA 1
ATOM 664 C C . MET A 1 83 ? 1.795 1.271 1.112 1.00 91.44 83 MET A C 1
ATOM 666 O O . MET A 1 83 ? 2.102 1.525 2.275 1.00 91.44 83 MET A O 1
ATOM 670 N N . ILE A 1 84 ? 0.642 1.634 0.564 1.00 91.62 84 ILE A N 1
ATOM 671 C CA . ILE A 1 84 ? -0.463 2.206 1.323 1.00 91.62 84 ILE A CA 1
ATOM 672 C C . ILE A 1 84 ? -1.308 1.061 1.859 1.00 91.62 84 ILE A C 1
ATOM 674 O O . ILE A 1 84 ? -1.713 0.180 1.099 1.00 91.62 84 ILE A O 1
ATOM 678 N N . VAL A 1 85 ? -1.589 1.099 3.155 1.00 90.62 85 VAL A N 1
ATOM 679 C CA . VAL A 1 85 ? -2.425 0.122 3.844 1.00 90.62 85 VAL A CA 1
ATOM 680 C C . VAL A 1 85 ? -3.577 0.847 4.523 1.00 90.62 85 VAL A C 1
ATOM 682 O O . VAL A 1 85 ? -3.353 1.847 5.199 1.00 90.62 85 VAL A O 1
ATOM 685 N N . ILE A 1 86 ? -4.794 0.335 4.351 1.00 90.12 86 ILE A N 1
ATOM 686 C CA . ILE A 1 86 ? -6.019 0.822 4.997 1.00 90.12 86 ILE A CA 1
ATOM 687 C C . ILE A 1 86 ? -6.677 -0.368 5.683 1.00 90.12 86 ILE A C 1
ATOM 689 O O . ILE A 1 86 ? -6.817 -1.427 5.07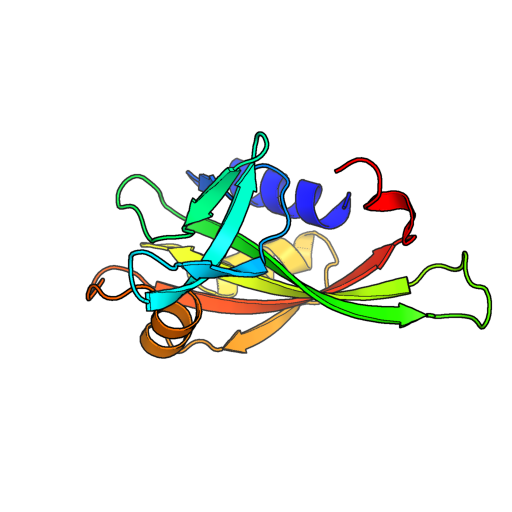8 1.00 90.12 86 ILE A O 1
ATOM 693 N N . SER A 1 87 ? -7.052 -0.242 6.948 1.00 89.00 87 SER A N 1
ATOM 694 C CA . SER A 1 87 ? -7.410 -1.406 7.755 1.00 89.00 87 SER A CA 1
ATOM 695 C C . SER A 1 87 ? -8.286 -1.045 8.950 1.00 89.00 87 SER A C 1
ATOM 697 O O . SER A 1 87 ? -8.126 0.022 9.532 1.00 89.00 87 SER A O 1
ATOM 699 N N . LYS A 1 88 ? -9.174 -1.961 9.352 1.00 84.75 88 LYS A N 1
ATOM 700 C CA . LYS A 1 88 ? -9.965 -1.845 10.594 1.00 84.75 88 LYS A CA 1
ATOM 701 C C . LYS A 1 88 ? -9.216 -2.374 11.822 1.00 84.75 88 LYS A C 1
ATOM 703 O O . LYS A 1 88 ? -9.317 -1.824 12.915 1.00 84.75 88 LYS A O 1
ATOM 708 N N . PHE A 1 89 ? -8.457 -3.459 11.652 1.00 83.19 89 PHE A N 1
ATOM 709 C CA . PHE A 1 89 ? -7.892 -4.226 12.777 1.00 83.19 89 PHE A CA 1
ATOM 710 C C . PHE A 1 89 ? -6.393 -4.520 12.636 1.00 83.19 89 PHE A C 1
ATOM 712 O O . PHE A 1 89 ? -5.682 -4.691 13.629 1.00 83.19 89 PHE A O 1
ATOM 719 N N . VAL A 1 90 ? -5.885 -4.571 11.406 1.00 83.06 90 VAL A N 1
ATOM 720 C CA . VAL A 1 90 ? -4.475 -4.826 11.101 1.00 83.06 90 VAL A CA 1
ATOM 721 C C . VAL A 1 90 ? -3.641 -3.570 11.326 1.00 83.06 90 VAL A C 1
ATOM 723 O O . VAL A 1 90 ? -3.687 -2.626 10.536 1.00 83.06 90 VAL A O 1
ATOM 726 N N . LYS A 1 91 ? -2.853 -3.591 12.400 1.00 85.44 91 LYS A N 1
ATOM 727 C CA . LYS A 1 91 ? -1.869 -2.563 12.740 1.00 85.44 91 LYS A CA 1
ATOM 728 C C . LYS A 1 91 ? -0.613 -2.658 11.875 1.00 85.44 91 LYS A C 1
ATOM 730 O O . LYS A 1 91 ? -0.245 -3.737 11.412 1.00 85.44 91 LYS A O 1
ATOM 735 N N . PHE A 1 92 ? 0.098 -1.540 11.773 1.00 86.88 92 PHE A N 1
ATOM 736 C CA . PHE A 1 92 ? 1.367 -1.415 11.053 1.00 86.88 92 PHE A CA 1
ATOM 737 C C . PHE A 1 92 ? 2.386 -2.524 11.370 1.00 86.88 92 PHE A C 1
ATOM 739 O O . PHE A 1 92 ? 2.949 -3.128 10.456 1.00 86.88 92 PHE A O 1
ATOM 746 N N . TYR A 1 93 ? 2.583 -2.852 12.651 1.00 88.38 93 TYR A N 1
ATOM 747 C CA . TYR A 1 93 ? 3.577 -3.849 13.062 1.00 88.38 93 TYR A CA 1
ATOM 748 C C . TYR A 1 93 ? 3.249 -5.271 12.577 1.00 88.38 93 TYR A C 1
ATOM 750 O O . TYR A 1 93 ? 4.168 -6.028 12.281 1.00 88.38 93 TYR A O 1
ATOM 758 N N . HIS A 1 94 ? 1.969 -5.625 12.402 1.00 90.56 94 HIS A N 1
ATOM 759 C CA . HIS A 1 94 ? 1.598 -6.923 11.827 1.00 90.56 94 HIS A CA 1
ATOM 760 C C . HIS A 1 94 ? 2.080 -7.054 10.377 1.00 90.56 94 HIS A C 1
ATOM 762 O O . HIS A 1 94 ? 2.554 -8.113 9.964 1.00 90.56 94 HIS A O 1
ATOM 768 N N . ILE A 1 95 ? 1.986 -5.965 9.610 1.00 91.00 95 ILE A N 1
ATOM 769 C CA . ILE A 1 95 ? 2.459 -5.933 8.227 1.00 91.00 95 ILE A CA 1
ATOM 770 C C . ILE A 1 95 ? 3.985 -5.906 8.170 1.00 91.00 95 ILE A C 1
ATOM 772 O O . ILE A 1 95 ? 4.563 -6.635 7.366 1.00 91.00 95 ILE A O 1
ATOM 776 N N . LEU A 1 96 ? 4.656 -5.153 9.048 1.00 91.50 96 LEU A N 1
ATOM 777 C CA . LEU A 1 96 ? 6.117 -5.223 9.152 1.00 91.50 96 LEU A CA 1
ATOM 778 C C . LEU A 1 96 ? 6.611 -6.640 9.459 1.00 91.50 96 LEU A C 1
ATOM 780 O O . LEU A 1 96 ? 7.544 -7.107 8.810 1.00 91.50 96 LEU A O 1
ATOM 784 N N . ASP A 1 97 ? 5.992 -7.334 10.414 1.00 91.56 97 ASP A N 1
ATOM 785 C CA . ASP A 1 97 ? 6.363 -8.706 10.767 1.00 91.56 97 ASP A CA 1
ATOM 786 C C . ASP A 1 97 ? 6.191 -9.661 9.584 1.00 91.56 97 ASP A C 1
ATOM 788 O O . ASP A 1 97 ? 7.049 -10.516 9.343 1.00 91.56 97 ASP A O 1
ATOM 7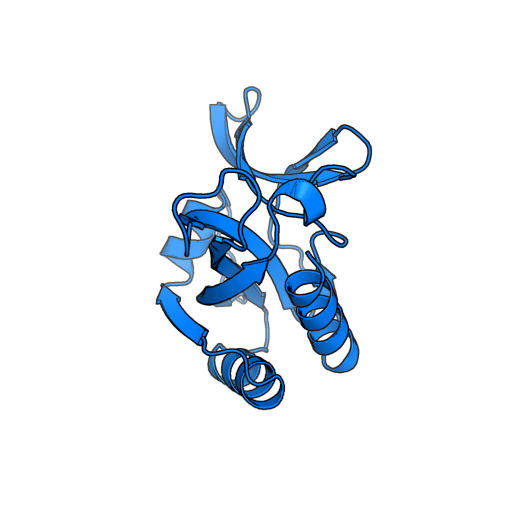92 N N . LEU A 1 98 ? 5.113 -9.500 8.813 1.00 92.56 98 LEU A N 1
ATOM 793 C CA . LEU A 1 98 ? 4.881 -10.264 7.590 1.00 92.56 98 LEU A CA 1
ATOM 794 C C . LEU A 1 98 ? 5.989 -10.011 6.559 1.00 92.56 98 LEU A C 1
ATOM 796 O O . LEU A 1 98 ? 6.570 -10.969 6.047 1.00 92.56 98 LEU A O 1
ATOM 800 N N . LEU A 1 99 ? 6.337 -8.749 6.299 1.00 92.62 99 LEU A N 1
ATOM 801 C CA . LEU A 1 99 ? 7.408 -8.389 5.361 1.00 92.62 99 LEU A CA 1
ATOM 802 C C . LEU A 1 99 ? 8.779 -8.899 5.833 1.00 92.62 99 LEU A C 1
ATOM 804 O O . LEU A 1 99 ? 9.540 -9.456 5.040 1.00 92.62 99 LEU A O 1
ATOM 808 N N . ASN A 1 100 ? 9.066 -8.812 7.132 1.00 91.75 100 ASN A N 1
ATOM 809 C CA . ASN A 1 100 ? 10.298 -9.331 7.724 1.00 91.75 100 ASN A CA 1
ATOM 810 C C . ASN A 1 100 ? 10.421 -10.852 7.555 1.00 91.75 100 ASN A C 1
ATOM 812 O O . ASN A 1 100 ? 11.489 -11.338 7.183 1.00 91.75 100 ASN A O 1
ATOM 816 N N . ARG A 1 101 ? 9.333 -11.615 7.744 1.00 93.19 101 ARG A N 1
ATOM 817 C CA . ARG A 1 101 ? 9.307 -13.072 7.486 1.00 93.19 101 ARG A CA 1
ATOM 818 C C . ARG A 1 101 ? 9.559 -13.417 6.017 1.00 93.19 101 ARG A C 1
ATOM 820 O O . ARG A 1 101 ? 10.049 -14.504 5.723 1.00 93.19 101 ARG A O 1
ATOM 827 N N . MET A 1 102 ? 9.256 -12.496 5.104 1.00 91.25 102 MET A N 1
ATOM 828 C CA . MET A 1 102 ? 9.566 -12.610 3.676 1.00 91.25 102 MET A CA 1
ATOM 829 C C . MET A 1 102 ? 10.989 -12.143 3.322 1.00 91.25 102 MET A C 1
ATOM 831 O O . MET A 1 102 ? 11.351 -12.144 2.148 1.00 91.25 102 MET A O 1
ATOM 835 N N . ASN A 1 103 ? 11.807 -11.752 4.308 1.00 91.19 103 ASN A N 1
ATOM 836 C CA . ASN A 1 103 ? 13.116 -11.112 4.126 1.00 91.19 103 ASN A CA 1
ATOM 837 C C . ASN A 1 103 ? 13.057 -9.784 3.348 1.00 91.19 103 ASN A C 1
ATOM 839 O O . ASN A 1 103 ? 14.023 -9.392 2.691 1.00 91.19 103 ASN A O 1
ATOM 843 N N . ILE A 1 104 ? 11.931 -9.074 3.431 1.00 90.81 104 ILE A N 1
ATOM 844 C CA . ILE A 1 104 ? 11.742 -7.764 2.811 1.00 90.81 104 ILE A CA 1
ATOM 845 C C . ILE A 1 104 ? 12.013 -6.701 3.868 1.00 90.81 104 ILE A C 1
ATOM 847 O O . ILE A 1 104 ? 11.268 -6.561 4.835 1.00 90.81 104 ILE A O 1
ATOM 851 N N . LYS A 1 105 ? 13.089 -5.931 3.673 1.00 88.00 105 LYS A N 1
ATOM 852 C CA . LYS A 1 105 ? 13.395 -4.791 4.538 1.00 88.00 105 LYS A CA 1
ATOM 853 C C . LYS A 1 105 ? 12.404 -3.670 4.256 1.00 88.00 105 LYS A C 1
ATOM 855 O O . LYS A 1 105 ? 12.445 -3.055 3.189 1.00 88.00 105 LYS A O 1
ATOM 860 N N . ALA A 1 106 ? 11.538 -3.427 5.226 1.00 90.56 106 ALA A N 1
ATOM 861 C CA . ALA A 1 106 ? 10.527 -2.390 5.188 1.00 90.56 106 ALA A CA 1
ATOM 862 C C . ALA A 1 106 ? 10.707 -1.433 6.368 1.00 90.56 106 ALA A C 1
ATOM 864 O O . ALA A 1 106 ? 11.199 -1.820 7.428 1.00 90.56 106 ALA A O 1
ATOM 865 N N . GLN A 1 107 ? 10.316 -0.181 6.176 1.00 87.88 107 GLN A N 1
ATOM 866 C CA . GLN A 1 107 ? 10.357 0.854 7.200 1.00 87.88 107 GLN A CA 1
ATOM 867 C C . GLN A 1 107 ? 9.077 1.684 7.163 1.00 87.88 107 GLN A C 1
ATOM 869 O O . GLN A 1 107 ? 8.446 1.831 6.113 1.00 87.88 107 GLN A O 1
ATOM 874 N N . GLU A 1 108 ? 8.711 2.239 8.312 1.00 83.25 108 GLU A N 1
ATOM 875 C CA . GLU A 1 108 ? 7.598 3.180 8.410 1.00 83.25 108 GLU A CA 1
ATOM 876 C C . GLU A 1 108 ? 7.870 4.420 7.549 1.00 83.25 108 GLU A C 1
ATOM 878 O O . GLU A 1 108 ? 8.993 4.932 7.531 1.00 83.25 108 GLU A O 1
ATOM 883 N N . PHE A 1 109 ? 6.855 4.884 6.819 1.00 82.69 109 PHE A N 1
ATOM 884 C CA . PHE A 1 109 ? 6.942 6.093 6.000 1.00 82.69 109 PHE A CA 1
ATOM 885 C C . PHE A 1 109 ? 5.973 7.188 6.468 1.00 82.69 109 PHE A C 1
ATOM 887 O O . PHE A 1 109 ? 6.386 8.337 6.599 1.00 82.69 109 PHE A O 1
ATOM 894 N N . ASP A 1 110 ? 4.715 6.840 6.755 1.00 85.06 110 ASP A N 1
ATOM 895 C CA . ASP A 1 110 ? 3.715 7.734 7.366 1.00 85.06 110 ASP A CA 1
ATOM 896 C C . ASP A 1 110 ? 2.700 6.895 8.163 1.00 85.06 110 ASP A C 1
ATOM 898 O O . ASP A 1 110 ? 2.151 5.937 7.627 1.00 85.06 110 ASP A O 1
ATOM 902 N N . TYR A 1 111 ? 2.445 7.231 9.429 1.00 83.25 111 TYR A N 1
ATOM 903 C CA . TYR A 1 111 ? 1.473 6.538 10.293 1.00 83.25 111 TYR A CA 1
ATOM 904 C C . TYR A 1 111 ? 0.240 7.394 10.615 1.00 83.25 111 TYR A C 1
ATOM 906 O O . TYR A 1 111 ? -0.640 6.975 11.369 1.00 83.25 111 TYR A O 1
ATOM 914 N N . ASN A 1 112 ? 0.169 8.617 10.085 1.00 87.31 112 ASN A N 1
ATOM 915 C CA . ASN A 1 112 ? -0.963 9.490 10.322 1.00 87.31 112 ASN A CA 1
ATOM 916 C C . ASN A 1 112 ? -2.107 9.114 9.372 1.00 87.31 112 ASN A C 1
ATOM 918 O O . ASN A 1 112 ? -2.105 9.494 8.202 1.00 87.31 112 ASN A O 1
ATOM 922 N N . THR A 1 113 ? -3.122 8.426 9.900 1.00 86.88 113 THR A N 1
ATOM 923 C CA . THR A 1 113 ? -4.315 8.015 9.144 1.00 86.88 113 THR A CA 1
ATOM 924 C C . THR A 1 113 ? -4.896 9.145 8.297 1.00 86.88 113 THR A C 1
ATOM 926 O O . THR A 1 113 ? -5.132 8.964 7.106 1.00 86.88 113 THR A O 1
ATOM 929 N N . GLN A 1 114 ? -5.086 10.338 8.868 1.00 87.56 114 GLN A N 1
ATOM 930 C CA . GLN A 1 114 ? -5.665 11.463 8.129 1.00 87.56 114 GLN A CA 1
ATOM 931 C C . GLN A 1 114 ? -4.759 11.938 6.987 1.00 87.56 114 GLN A C 1
ATOM 933 O O . GLN A 1 114 ? -5.259 12.314 5.929 1.00 87.56 114 GLN A O 1
ATOM 938 N N . SER A 1 115 ? -3.439 11.930 7.185 1.00 89.12 115 SER A N 1
ATOM 939 C CA . SER A 1 115 ? -2.451 12.248 6.148 1.00 89.12 115 SER A CA 1
ATOM 940 C C . SER A 1 115 ? -2.536 11.254 4.990 1.00 89.12 115 SER A C 1
ATOM 942 O O . SER A 1 115 ? -2.686 11.657 3.834 1.00 89.12 115 SER A O 1
ATOM 944 N N . VAL A 1 116 ? -2.542 9.954 5.298 1.00 90.25 116 VAL A N 1
ATOM 945 C CA . VAL A 1 116 ? -2.592 8.885 4.292 1.00 90.25 116 VAL A CA 1
ATOM 946 C C . VAL A 1 116 ? -3.926 8.881 3.538 1.00 90.25 116 VAL A C 1
ATOM 948 O O . VAL A 1 116 ? -3.931 8.814 2.308 1.00 90.25 116 VAL A O 1
ATOM 951 N N . LEU A 1 117 ? -5.055 9.048 4.233 1.00 89.12 117 LEU A N 1
ATOM 952 C CA . LEU A 1 117 ? -6.378 9.155 3.605 1.00 89.12 117 LEU A CA 1
ATOM 953 C C . LEU A 1 117 ? -6.481 10.389 2.688 1.00 89.12 117 LEU A C 1
ATOM 955 O O . LEU A 1 117 ? -6.960 10.290 1.555 1.00 89.12 117 LEU A O 1
ATOM 959 N N . LYS A 1 118 ? -5.949 11.544 3.112 1.00 88.69 118 LYS A N 1
ATOM 960 C CA . LYS A 1 118 ? -5.868 12.739 2.252 1.00 88.69 118 LYS A CA 1
ATOM 961 C C . LYS A 1 118 ? -4.994 12.498 1.026 1.00 88.69 118 LYS A C 1
ATOM 963 O O . LYS A 1 118 ? -5.354 12.927 -0.069 1.00 88.69 118 LYS A O 1
ATOM 968 N N . LYS A 1 119 ? -3.866 11.798 1.187 1.00 87.75 119 LYS A N 1
ATOM 969 C CA . LYS A 1 119 ? -2.940 11.480 0.093 1.00 87.75 119 LYS A CA 1
ATOM 970 C C . LYS A 1 119 ? -3.600 10.647 -1.004 1.00 87.75 119 LYS A C 1
ATOM 972 O O . LYS A 1 119 ? -3.367 10.923 -2.178 1.00 87.75 119 LYS A O 1
ATOM 977 N N . ILE A 1 120 ? -4.429 9.666 -0.648 1.00 87.81 120 ILE A N 1
ATOM 978 C CA . ILE A 1 120 ? -5.145 8.847 -1.641 1.00 87.81 120 ILE A CA 1
ATOM 979 C C . ILE A 1 120 ? -6.364 9.559 -2.248 1.00 87.81 120 ILE A C 1
ATOM 981 O O . ILE A 1 120 ? -6.941 9.071 -3.219 1.00 87.81 120 ILE A O 1
ATOM 985 N N . GLY A 1 121 ? -6.729 10.737 -1.732 1.00 85.44 121 GLY A N 1
ATOM 986 C CA . GLY A 1 121 ? -7.856 11.533 -2.214 1.00 85.44 121 GLY A CA 1
ATOM 987 C C . GLY A 1 121 ? -9.209 11.126 -1.621 1.00 85.44 121 GLY A C 1
ATOM 988 O O . GLY A 1 121 ? -10.248 11.428 -2.227 1.00 85.44 121 GLY A O 1
ATOM 989 N N . ALA A 1 122 ? -9.202 10.460 -0.461 1.00 82.69 122 ALA A N 1
ATOM 990 C CA . ALA A 1 122 ? -10.396 10.204 0.334 1.00 82.69 122 ALA A CA 1
ATOM 991 C C . ALA A 1 122 ? -10.894 11.519 0.969 1.00 82.69 122 ALA A C 1
ATOM 993 O O . ALA A 1 122 ? -10.097 12.323 1.456 1.00 82.69 122 ALA A O 1
ATOM 994 N N . ILE A 1 123 ? -12.206 11.769 0.894 1.00 68.25 123 ILE A N 1
ATOM 995 C CA . ILE A 1 123 ? -12.851 13.001 1.400 1.00 68.25 123 ILE A CA 1
ATOM 996 C C . ILE A 1 123 ? -13.634 12.731 2.689 1.00 68.25 123 ILE A C 1
ATOM 998 O O . ILE A 1 123 ? -13.811 13.639 3.498 1.00 68.25 123 ILE A O 1
ATOM 1002 N N . GLU A 1 124 ? -14.113 11.504 2.869 1.00 71.06 124 GLU A N 1
ATOM 1003 C CA . GLU A 1 124 ? -14.935 11.128 4.012 1.00 71.06 124 GLU A CA 1
ATOM 1004 C C . GLU A 1 124 ? -14.070 10.853 5.244 1.00 71.06 124 GLU A C 1
ATOM 1006 O O . GLU A 1 124 ? -12.901 10.466 5.139 1.00 71.06 124 GLU A O 1
ATOM 1011 N N . ASP A 1 125 ? -14.658 11.082 6.416 1.00 68.69 125 ASP A N 1
ATOM 1012 C CA . ASP A 1 125 ? -14.035 10.731 7.682 1.00 68.69 125 ASP A CA 1
ATOM 1013 C C . ASP A 1 125 ? -14.306 9.248 7.949 1.00 68.69 125 ASP A C 1
ATOM 1015 O O . ASP A 1 125 ? -15.460 8.820 8.000 1.00 68.69 125 ASP A O 1
ATOM 1019 N N . TYR A 1 126 ? -13.241 8.462 8.094 1.00 77.19 126 TYR A N 1
ATOM 1020 C CA . TYR A 1 126 ? -13.320 7.026 8.350 1.00 77.19 126 TYR A CA 1
ATOM 1021 C C . TYR A 1 126 ? -12.798 6.740 9.762 1.00 77.19 126 TYR A C 1
ATOM 1023 O O . TYR A 1 126 ? -11.670 6.267 9.913 1.00 77.19 126 TYR A O 1
ATOM 1031 N N . PRO A 1 127 ? -13.578 7.044 10.816 1.00 75.88 127 PRO A N 1
ATOM 1032 C CA . PRO A 1 127 ? -13.092 7.024 12.196 1.00 75.88 127 PRO A CA 1
ATOM 1033 C C . PRO A 1 127 ? -12.675 5.630 12.678 1.00 75.88 127 PRO A C 1
ATOM 1035 O O . PRO A 1 127 ? -11.869 5.515 13.596 1.00 75.88 127 PRO A O 1
ATOM 1038 N N . GLU A 1 128 ? -13.209 4.5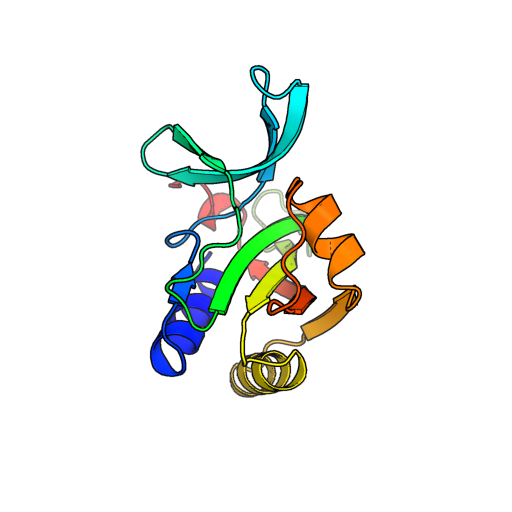75 12.063 1.00 82.12 128 GLU A N 1
ATOM 1039 C CA . GLU A 1 128 ? -12.877 3.186 12.395 1.00 82.12 128 GLU A CA 1
ATOM 1040 C C . GLU A 1 128 ? -11.701 2.625 11.586 1.00 82.12 128 GLU A C 1
ATOM 1042 O O . GLU A 1 128 ? -11.310 1.476 11.790 1.00 82.12 128 GLU A O 1
ATOM 1047 N N . LEU A 1 129 ? -11.147 3.402 10.651 1.00 85.31 129 LEU A N 1
ATOM 1048 C CA . LEU A 1 129 ? -10.046 2.959 9.809 1.00 85.31 129 LEU A CA 1
ATOM 1049 C C . LEU A 1 129 ? -8.720 3.524 10.297 1.00 85.31 129 LEU A C 1
ATOM 1051 O O . LEU A 1 129 ? -8.589 4.693 10.647 1.00 85.31 129 LEU A O 1
ATOM 1055 N N . GLU A 1 130 ? -7.701 2.686 10.230 1.00 88.56 130 GLU A N 1
ATOM 1056 C CA . GLU A 1 130 ? -6.311 3.090 10.285 1.00 88.56 130 GLU A CA 1
ATOM 1057 C C . GLU A 1 130 ? -5.721 3.044 8.887 1.00 88.56 130 GLU A C 1
ATOM 1059 O O . GLU A 1 130 ? -5.943 2.096 8.131 1.00 88.56 130 GLU A O 1
ATOM 1064 N N . ALA A 1 131 ? -4.951 4.075 8.552 1.00 90.19 131 ALA A N 1
ATOM 1065 C CA . ALA A 1 131 ? -4.224 4.134 7.302 1.00 90.19 131 ALA A CA 1
ATOM 1066 C C . ALA A 1 131 ? -2.764 4.484 7.574 1.00 90.19 131 ALA A C 1
ATOM 1068 O O . ALA A 1 131 ? -2.458 5.410 8.323 1.00 90.19 131 ALA A O 1
ATOM 1069 N N . TYR A 1 132 ? -1.863 3.728 6.967 1.00 92.12 132 TYR A N 1
ATOM 1070 C CA . TYR A 1 132 ? -0.428 3.922 7.113 1.00 92.12 132 TYR A CA 1
ATOM 1071 C C . TYR A 1 132 ? 0.287 3.592 5.808 1.00 92.12 132 TYR A C 1
ATOM 1073 O O . TYR A 1 132 ? -0.227 2.898 4.929 1.00 92.12 132 TYR A O 1
ATOM 1081 N N . SER A 1 133 ? 1.489 4.128 5.686 1.00 92.44 133 SER A N 1
ATOM 1082 C CA . SER A 1 133 ? 2.366 3.991 4.543 1.00 92.44 133 SER A CA 1
ATOM 1083 C C . SER A 1 133 ? 3.673 3.337 4.973 1.00 92.44 133 SER A C 1
ATOM 1085 O O . SER A 1 133 ? 4.304 3.739 5.957 1.00 92.44 133 SER A O 1
ATOM 1087 N N . ILE A 1 134 ? 4.079 2.317 4.222 1.00 93.00 134 ILE A N 1
ATOM 1088 C CA . ILE A 1 134 ? 5.298 1.544 4.449 1.00 93.00 134 ILE A CA 1
ATOM 1089 C C . ILE A 1 134 ? 6.194 1.680 3.226 1.00 93.00 134 ILE A C 1
ATOM 1091 O O . ILE A 1 134 ? 5.757 1.452 2.102 1.00 93.00 134 ILE A O 1
ATOM 1095 N N . SER A 1 135 ? 7.465 2.002 3.437 1.00 92.75 135 SER A N 1
ATOM 1096 C CA . SER A 1 135 ? 8.466 2.007 2.374 1.00 92.75 135 SER A CA 1
ATOM 1097 C C . SER A 1 135 ? 9.249 0.702 2.388 1.00 92.75 135 SER A C 1
ATOM 1099 O O . SER A 1 135 ? 9.735 0.275 3.435 1.00 92.75 135 SER A O 1
ATOM 1101 N N . TYR A 1 136 ? 9.401 0.072 1.230 1.00 92.12 136 TYR A N 1
ATOM 1102 C CA . TYR A 1 136 ? 10.267 -1.088 1.054 1.00 92.12 136 TYR A CA 1
ATOM 1103 C C . TYR A 1 136 ? 10.965 -1.041 -0.304 1.00 92.12 136 TYR A C 1
ATOM 1105 O O . TYR A 1 136 ? 10.621 -0.250 -1.187 1.00 92.12 136 TYR A O 1
ATOM 1113 N N . GLN A 1 137 ? 11.987 -1.878 -0.467 1.00 90.25 137 GLN A N 1
ATOM 1114 C CA . GLN A 1 137 ? 12.760 -1.950 -1.701 1.00 90.25 137 GLN A CA 1
ATOM 1115 C C . GLN A 1 137 ? 12.824 -3.369 -2.243 1.00 90.25 137 GLN A C 1
ATOM 1117 O O . GLN A 1 137 ? 12.889 -4.338 -1.486 1.00 90.25 137 GLN A O 1
ATOM 1122 N N . PHE A 1 138 ? 12.855 -3.485 -3.566 1.00 85.94 138 PHE A N 1
ATOM 1123 C CA . PHE A 1 138 ? 13.189 -4.734 -4.238 1.00 85.94 138 PHE A CA 1
ATOM 1124 C C . PHE A 1 138 ? 13.962 -4.473 -5.525 1.00 85.94 138 PHE A C 1
ATOM 1126 O O . PHE A 1 138 ? 13.838 -3.421 -6.152 1.00 85.94 138 PHE A O 1
ATOM 1133 N N . THR A 1 139 ? 14.731 -5.469 -5.943 1.00 85.19 139 THR A N 1
ATOM 1134 C CA . THR A 1 139 ? 15.482 -5.437 -7.195 1.00 85.19 139 THR A CA 1
ATOM 1135 C C . THR A 1 139 ? 14.698 -6.167 -8.281 1.00 85.19 139 THR A C 1
ATOM 1137 O O . THR A 1 139 ? 14.239 -7.287 -8.067 1.00 85.19 139 THR A O 1
ATOM 1140 N N . ALA A 1 140 ? 14.514 -5.540 -9.441 1.00 80.31 140 ALA A N 1
ATOM 1141 C CA . ALA A 1 140 ? 13.874 -6.160 -10.602 1.00 80.31 140 ALA A CA 1
ATOM 1142 C C . ALA A 1 140 ? 14.418 -5.576 -11.909 1.00 80.31 140 ALA A C 1
ATOM 1144 O O . ALA A 1 140 ? 15.048 -4.517 -11.919 1.00 80.31 140 ALA A O 1
ATOM 1145 N N . ARG A 1 141 ? 14.156 -6.234 -13.040 1.00 78.19 141 ARG A N 1
ATOM 1146 C CA . ARG A 1 141 ? 14.467 -5.662 -14.355 1.00 78.19 141 ARG A CA 1
ATOM 1147 C C . ARG A 1 141 ? 13.312 -4.762 -14.804 1.00 78.19 141 ARG A C 1
ATOM 1149 O O . ARG A 1 141 ? 12.155 -5.111 -14.588 1.00 78.19 141 ARG A O 1
ATOM 1156 N N . PRO A 1 142 ? 13.567 -3.651 -15.518 1.00 71.88 142 PRO A N 1
ATOM 1157 C CA . PRO A 1 142 ? 12.494 -2.805 -16.059 1.00 71.88 142 PRO A CA 1
ATOM 1158 C C . PRO A 1 142 ? 11.509 -3.552 -16.968 1.00 71.88 142 PRO A C 1
ATOM 1160 O O . PRO A 1 142 ? 10.338 -3.195 -17.052 1.00 71.88 142 PRO A O 1
ATOM 1163 N N . GLY A 1 143 ? 11.983 -4.598 -17.654 1.00 67.50 143 GLY A N 1
ATOM 1164 C CA . GLY A 1 143 ? 11.151 -5.468 -18.487 1.00 67.50 143 GLY A CA 1
ATOM 1165 C C . GLY A 1 143 ? 10.095 -6.253 -17.705 1.00 67.50 143 GLY A C 1
ATOM 1166 O O . GLY A 1 143 ? 9.055 -6.566 -18.276 1.00 67.50 143 GLY A O 1
ATOM 1167 N N . ASP A 1 144 ? 10.298 -6.473 -16.402 1.00 69.38 144 ASP A N 1
ATOM 1168 C CA . ASP A 1 144 ? 9.366 -7.204 -15.530 1.00 69.38 144 ASP A CA 1
ATOM 1169 C C . ASP A 1 144 ? 8.055 -6.434 -15.278 1.00 69.38 144 ASP A C 1
ATOM 1171 O O . ASP A 1 144 ? 7.170 -6.929 -14.582 1.00 69.38 144 ASP A O 1
ATOM 1175 N N . PHE A 1 145 ? 7.940 -5.218 -15.825 1.00 6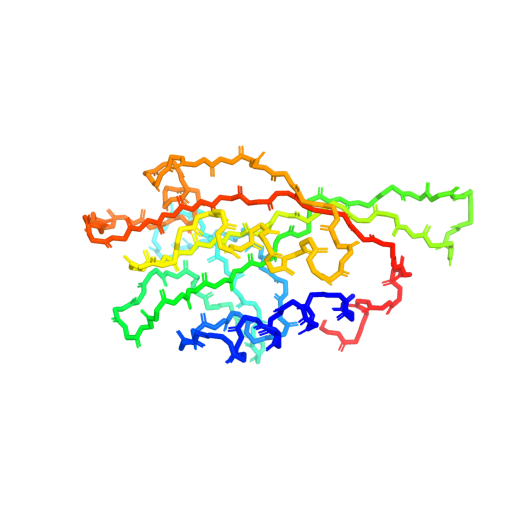4.06 145 PHE A N 1
ATOM 1176 C CA . PHE A 1 145 ? 6.767 -4.349 -15.746 1.00 64.06 145 PHE A CA 1
ATOM 1177 C C . PHE A 1 145 ? 6.117 -4.069 -17.118 1.00 64.06 145 PHE A C 1
ATOM 1179 O O . PHE A 1 145 ? 5.131 -3.347 -17.165 1.00 64.06 145 PHE A O 1
ATOM 1186 N N . LYS A 1 146 ? 6.665 -4.576 -18.242 1.00 53.88 146 LYS A N 1
ATOM 1187 C CA . LYS A 1 146 ? 6.221 -4.217 -19.613 1.00 53.88 146 LYS A CA 1
ATOM 1188 C C . LYS A 1 146 ? 5.007 -4.994 -20.148 1.00 53.88 146 LYS A C 1
ATOM 1190 O O . LYS A 1 146 ? 4.455 -4.579 -21.160 1.00 53.88 146 LYS A O 1
ATOM 1195 N N . ASN A 1 147 ? 4.601 -6.088 -19.506 1.00 41.97 147 ASN A N 1
ATOM 1196 C CA . ASN A 1 147 ? 3.435 -6.896 -19.903 1.00 41.97 147 ASN A CA 1
ATOM 1197 C C . ASN A 1 147 ? 2.223 -6.651 -18.987 1.00 41.97 147 ASN A C 1
ATOM 1199 O O . ASN A 1 147 ? 1.436 -7.566 -18.743 1.00 41.97 147 ASN A O 1
ATOM 1203 N N . CYS A 1 148 ? 2.118 -5.441 -18.444 1.00 45.34 148 CYS A N 1
ATOM 1204 C CA . CYS A 1 148 ? 1.101 -5.040 -17.482 1.00 45.34 148 CYS A CA 1
ATOM 1205 C C . CYS A 1 148 ? 0.402 -3.777 -17.980 1.00 45.34 148 CYS A C 1
ATOM 1207 O O . CYS A 1 148 ? 1.128 -2.803 -18.289 1.00 45.34 148 CYS A O 1
#

pLDDT: mean 81.08, std 10.79, range [41.97, 93.19]

Radius of gyration: 15.35 Å; chains: 1; bounding box: 42×34×33 Å